Protein AF-A0A6N2TP86-F1 (afdb_monomer_lite)

Structure (mmCIF, N/CA/C/O backbone):
data_AF-A0A6N2TP86-F1
#
_entry.id   AF-A0A6N2TP86-F1
#
loop_
_atom_site.group_PDB
_atom_site.id
_atom_site.type_symbol
_atom_site.label_atom_id
_atom_site.label_alt_id
_atom_site.label_comp_id
_atom_site.label_asym_id
_atom_site.label_entity_id
_atom_site.label_seq_id
_atom_site.pdbx_PDB_ins_code
_atom_site.Cartn_x
_atom_site.Cartn_y
_atom_site.Cartn_z
_atom_site.occupancy
_atom_site.B_iso_or_equiv
_atom_site.auth_seq_id
_atom_site.auth_comp_id
_atom_site.auth_asym_id
_atom_site.auth_atom_id
_atom_site.pdbx_PDB_model_num
ATOM 1 N N . MET A 1 1 ? 1.245 15.004 6.859 1.00 58.22 1 MET A N 1
ATOM 2 C CA . MET A 1 1 ? 0.173 14.129 7.378 1.00 58.22 1 MET A CA 1
ATOM 3 C C . MET A 1 1 ? -1.109 14.522 6.663 1.00 58.22 1 MET A C 1
ATOM 5 O O . MET A 1 1 ? -1.374 15.717 6.580 1.00 58.22 1 MET A O 1
ATOM 9 N N . TYR A 1 2 ? -1.821 13.572 6.063 1.00 69.94 2 TYR A N 1
ATOM 10 C CA . TYR A 1 2 ? -3.042 13.867 5.310 1.00 69.94 2 TYR A CA 1
ATOM 11 C C . TYR A 1 2 ? -4.209 14.158 6.265 1.00 69.94 2 TYR A C 1
ATOM 13 O O . TYR A 1 2 ? -4.279 13.524 7.320 1.00 69.94 2 TYR A O 1
ATOM 21 N N . PRO A 1 3 ? -5.094 15.120 5.946 1.00 79.62 3 PRO A N 1
ATOM 22 C CA . PRO A 1 3 ? -6.282 15.367 6.752 1.00 79.62 3 PRO A CA 1
ATOM 23 C C . PRO A 1 3 ? -7.211 14.147 6.688 1.00 79.62 3 PRO A C 1
ATOM 25 O O . PRO A 1 3 ? -7.471 13.629 5.605 1.00 79.62 3 PRO A O 1
ATOM 28 N N . VAL A 1 4 ? -7.698 13.707 7.848 1.00 85.94 4 VAL A N 1
ATOM 29 C CA . VAL A 1 4 ? -8.646 12.590 7.998 1.00 85.94 4 VAL A CA 1
ATOM 30 C C . VAL A 1 4 ? -9.929 13.085 8.655 1.00 85.94 4 VAL A C 1
ATOM 32 O O . VAL A 1 4 ? -9.917 14.103 9.354 1.00 85.94 4 VAL A O 1
ATOM 35 N N . SER A 1 5 ? -11.040 12.386 8.443 1.00 87.31 5 SER A N 1
ATOM 36 C CA . SER A 1 5 ? -12.311 12.766 9.053 1.00 87.31 5 SER A CA 1
ATOM 37 C C . SER A 1 5 ? -12.353 12.476 10.561 1.00 87.31 5 SER A C 1
ATOM 39 O O . SER A 1 5 ? -11.643 11.619 11.092 1.00 87.31 5 SER A O 1
ATOM 41 N N . ASN A 1 6 ? -13.256 13.153 11.276 1.00 87.50 6 ASN A N 1
ATOM 42 C CA . ASN A 1 6 ? -13.534 12.822 12.678 1.00 87.50 6 ASN A CA 1
ATOM 43 C C . ASN A 1 6 ? -14.088 11.394 12.836 1.00 87.50 6 ASN A C 1
ATOM 45 O O . ASN A 1 6 ? -13.830 10.753 13.852 1.00 87.50 6 ASN A O 1
ATOM 49 N N . ALA A 1 7 ? -14.820 10.891 11.834 1.00 87.31 7 ALA A N 1
ATOM 50 C CA . ALA A 1 7 ? -15.336 9.525 11.833 1.00 87.31 7 ALA A CA 1
ATOM 51 C C . ALA A 1 7 ? -14.193 8.502 11.742 1.00 87.31 7 ALA A C 1
ATOM 53 O O . ALA A 1 7 ? -14.211 7.500 12.451 1.00 87.31 7 ALA A O 1
ATOM 54 N N . PHE A 1 8 ? -13.156 8.789 10.951 1.00 85.94 8 PHE A N 1
ATOM 55 C CA . PHE A 1 8 ? -11.943 7.976 10.893 1.00 85.94 8 PHE A CA 1
ATOM 56 C C . PHE A 1 8 ? -11.213 7.940 12.239 1.00 85.94 8 PHE A C 1
ATOM 58 O O . PHE A 1 8 ? -10.830 6.869 12.708 1.00 85.94 8 PHE A O 1
ATOM 65 N N . LEU A 1 9 ? -11.048 9.098 12.890 1.00 85.94 9 LEU A N 1
ATOM 66 C CA . LEU A 1 9 ? -10.399 9.183 14.204 1.00 85.94 9 LEU A CA 1
ATOM 67 C C . LEU A 1 9 ? -11.137 8.366 15.271 1.00 85.94 9 LEU A C 1
ATOM 69 O O . LEU A 1 9 ? -10.488 7.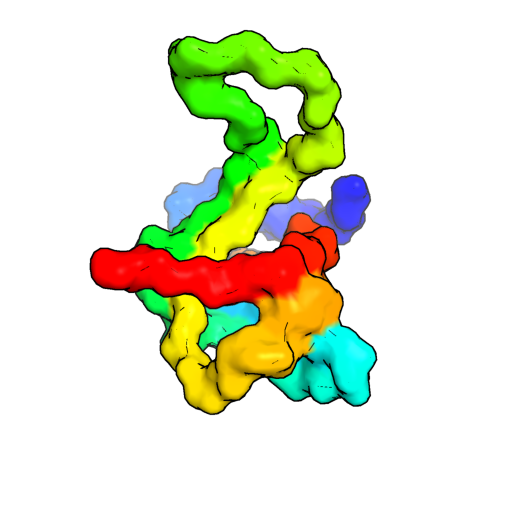783 16.138 1.00 85.94 9 LEU A O 1
ATOM 73 N N . GLN A 1 10 ? -12.469 8.309 15.197 1.00 85.38 10 GLN A N 1
ATOM 74 C CA . GLN A 1 10 ? -13.283 7.449 16.056 1.00 85.38 10 GLN A CA 1
ATOM 75 C C . GLN A 1 10 ? -13.104 5.970 15.697 1.00 85.38 10 GLN A C 1
ATOM 77 O O . GLN A 1 10 ? -12.771 5.174 16.572 1.00 85.38 10 GLN A O 1
ATOM 82 N N . ALA A 1 11 ? -13.222 5.611 14.416 1.00 85.31 11 ALA A N 1
ATOM 83 C CA . ALA A 1 11 ? -13.104 4.231 13.945 1.00 85.31 11 ALA A CA 1
ATOM 84 C C . ALA A 1 11 ? -11.720 3.611 14.234 1.00 85.31 11 ALA A C 1
ATOM 86 O O . ALA A 1 11 ? -11.610 2.426 14.544 1.00 85.31 11 ALA A O 1
ATOM 87 N N . VAL A 1 12 ? -10.642 4.404 14.203 1.00 83.50 12 VAL A N 1
ATOM 88 C CA . VAL A 1 12 ? -9.286 3.955 14.578 1.00 83.50 12 VAL A CA 1
ATOM 89 C C . VAL A 1 12 ? -9.184 3.540 16.049 1.00 83.50 12 VAL A C 1
ATOM 91 O O . VAL A 1 12 ? -8.357 2.688 16.380 1.00 83.50 12 VAL A O 1
ATOM 94 N N . GLN A 1 13 ? -10.000 4.117 16.930 1.00 82.25 13 GLN A N 1
ATOM 95 C CA . GLN A 1 13 ? -9.990 3.815 18.364 1.00 82.25 13 GLN A CA 1
ATOM 96 C C . GLN A 1 13 ? -10.818 2.568 18.711 1.00 82.25 13 GLN A C 1
ATOM 98 O O . GLN A 1 13 ? -10.730 2.072 19.833 1.00 82.25 13 GLN A O 1
ATOM 103 N N . GLU A 1 14 ? -11.593 2.029 17.767 1.00 80.88 14 GLU A N 1
ATOM 104 C CA . GLU A 1 14 ? -12.418 0.845 17.993 1.00 80.88 14 GLU A CA 1
ATOM 105 C C . GLU A 1 14 ? -11.577 -0.438 18.135 1.00 80.88 14 GLU A C 1
ATOM 107 O O . GLU A 1 14 ? -10.521 -0.617 17.511 1.00 80.88 14 GLU A O 1
ATOM 112 N N . ASN A 1 15 ? -12.074 -1.368 18.960 1.00 74.62 15 ASN A N 1
ATOM 113 C CA . ASN A 1 15 ? -11.424 -2.658 19.222 1.00 74.62 15 ASN A CA 1
ATOM 114 C C . ASN A 1 15 ? -11.433 -3.582 17.997 1.00 74.62 15 ASN A C 1
ATOM 116 O O . ASN A 1 15 ? -10.498 -4.350 17.787 1.00 74.62 15 ASN A O 1
ATOM 120 N N . THR A 1 16 ? -12.484 -3.513 17.185 1.00 75.69 16 THR A N 1
ATOM 121 C CA . THR A 1 16 ? -12.648 -4.320 15.975 1.00 75.69 16 THR A CA 1
ATOM 122 C C . THR A 1 16 ? -12.716 -3.398 14.774 1.00 75.69 16 THR A C 1
ATOM 124 O O . THR A 1 16 ? -13.667 -2.639 14.641 1.00 75.69 16 THR A O 1
ATOM 127 N N . ARG A 1 17 ? -11.722 -3.483 13.888 1.00 81.06 17 ARG A N 1
ATOM 128 C CA . ARG A 1 17 ? -11.630 -2.655 12.680 1.00 81.06 17 ARG A CA 1
ATOM 129 C C . ARG A 1 17 ? -11.709 -3.530 11.442 1.00 81.06 17 ARG A C 1
ATOM 131 O O . ARG A 1 17 ? -11.027 -4.549 11.360 1.00 81.06 17 ARG A O 1
ATOM 138 N N . SER A 1 18 ? -12.514 -3.111 10.472 1.00 84.19 18 SER A N 1
ATOM 139 C CA . SER A 1 18 ? -12.498 -3.682 9.126 1.00 84.19 18 SER A CA 1
ATOM 140 C C . SER A 1 18 ? -11.745 -2.726 8.216 1.00 84.19 18 SER A C 1
ATOM 142 O O . SER A 1 18 ? -12.116 -1.561 8.090 1.00 84.19 18 SER A O 1
ATOM 144 N N . TYR A 1 19 ? -10.667 -3.209 7.615 1.00 86.88 19 TYR A N 1
ATOM 145 C CA . TYR A 1 19 ? -9.837 -2.420 6.722 1.00 86.88 19 TYR A CA 1
ATOM 146 C C . TYR A 1 19 ? -9.245 -3.296 5.627 1.00 86.88 19 TYR A C 1
ATOM 148 O O . TYR A 1 19 ? -9.145 -4.514 5.781 1.00 86.88 19 TYR A O 1
ATOM 156 N N . TYR A 1 20 ? -8.833 -2.664 4.537 1.00 84.19 20 TYR A N 1
ATOM 157 C CA . TYR A 1 20 ? -8.083 -3.308 3.468 1.00 84.19 20 TYR A CA 1
ATOM 158 C C . TYR A 1 20 ? -7.087 -2.329 2.848 1.00 84.19 20 TYR A C 1
ATOM 160 O O . TYR A 1 20 ? -7.121 -1.123 3.106 1.00 84.19 20 TYR A O 1
ATOM 168 N N . TRP A 1 21 ? -6.171 -2.873 2.056 1.00 84.19 21 TRP A N 1
ATOM 169 C CA . TRP A 1 21 ? -5.099 -2.124 1.418 1.00 84.19 21 TRP A CA 1
ATOM 170 C C . TRP A 1 21 ? -5.233 -2.227 -0.089 1.00 84.19 21 TRP A C 1
ATOM 172 O O . TRP A 1 21 ? -5.620 -3.267 -0.615 1.00 84.19 21 TRP A O 1
ATOM 182 N N . THR A 1 22 ? -4.897 -1.142 -0.767 1.00 87.75 22 THR A N 1
ATOM 183 C CA . THR A 1 22 ? -4.747 -1.112 -2.222 1.00 87.75 22 THR A CA 1
ATOM 184 C C . THR A 1 22 ? -3.518 -0.297 -2.548 1.00 87.75 22 THR A C 1
ATOM 186 O O . THR A 1 22 ? -3.172 0.616 -1.791 1.00 87.75 22 THR A O 1
ATOM 189 N N . GLY A 1 23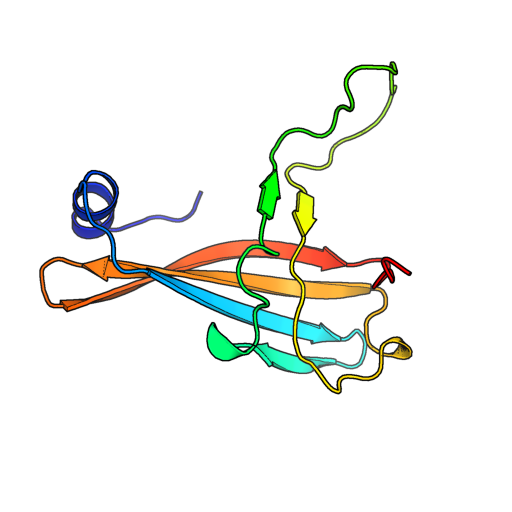 ? -2.928 -0.515 -3.706 1.00 87.75 23 GLY A N 1
ATOM 190 C CA . GLY A 1 23 ? -1.887 0.374 -4.174 1.00 87.75 23 GLY A CA 1
ATOM 191 C C . GLY A 1 23 ? -1.758 0.395 -5.676 1.00 87.75 23 GLY A C 1
ATOM 192 O O . GLY A 1 23 ? -2.490 -0.266 -6.413 1.00 87.75 23 GLY A O 1
ATOM 193 N N . LYS A 1 24 ? -0.831 1.232 -6.111 1.00 88.38 24 LYS A N 1
ATOM 194 C CA . LYS A 1 24 ? -0.548 1.480 -7.509 1.00 88.38 24 LYS A CA 1
ATOM 195 C C . LYS A 1 24 ? 0.953 1.545 -7.704 1.00 88.38 24 LYS A C 1
ATOM 197 O O . LYS A 1 24 ? 1.624 2.342 -7.060 1.00 88.38 24 LYS A O 1
ATOM 202 N N . ILE A 1 25 ? 1.458 0.727 -8.612 1.00 86.38 25 ILE A N 1
ATOM 203 C CA . ILE A 1 25 ? 2.847 0.716 -9.051 1.00 86.38 25 ILE A CA 1
ATOM 204 C C . ILE A 1 25 ? 2.896 1.416 -10.403 1.00 86.38 25 ILE A C 1
ATOM 206 O O . ILE A 1 25 ? 2.228 1.003 -11.349 1.00 86.38 25 ILE A O 1
ATOM 210 N N . THR A 1 26 ? 3.672 2.487 -10.493 1.00 86.12 26 THR A N 1
ATOM 211 C CA . THR A 1 26 ? 3.940 3.193 -11.746 1.00 86.12 26 THR A CA 1
ATOM 212 C C . THR A 1 26 ? 5.376 2.914 -12.155 1.00 86.12 26 THR A C 1
ATOM 214 O O . THR A 1 26 ? 6.304 3.277 -11.430 1.00 86.12 26 THR A O 1
ATOM 217 N N . THR A 1 27 ? 5.553 2.262 -13.302 1.00 83.44 27 THR A N 1
ATOM 218 C CA . THR A 1 27 ? 6.879 1.962 -13.848 1.00 83.44 27 THR A CA 1
ATOM 219 C C . THR A 1 27 ? 7.512 3.200 -14.474 1.00 83.44 27 THR A C 1
ATOM 221 O O . THR A 1 27 ? 6.817 4.146 -14.854 1.00 83.44 27 THR A O 1
ATOM 224 N N . THR A 1 28 ? 8.832 3.182 -14.657 1.00 81.06 28 THR A N 1
ATOM 225 C CA . THR A 1 28 ? 9.586 4.257 -15.328 1.00 81.06 28 THR A CA 1
ATOM 226 C C . THR A 1 28 ? 9.091 4.517 -16.756 1.00 81.06 28 THR A C 1
ATOM 228 O O . THR A 1 28 ? 9.103 5.651 -17.228 1.00 81.06 28 THR A O 1
ATOM 231 N N . GLY A 1 29 ? 8.566 3.486 -17.430 1.00 80.00 29 GLY A N 1
ATOM 232 C CA . GLY A 1 29 ? 7.924 3.597 -18.746 1.00 80.00 29 GLY A CA 1
ATOM 233 C C . GLY A 1 29 ? 6.500 4.173 -18.724 1.00 80.00 29 GLY A C 1
ATOM 234 O O . GLY A 1 29 ? 5.867 4.262 -19.773 1.00 80.00 29 GLY A O 1
ATOM 235 N N . GLY A 1 30 ? 5.976 4.540 -17.550 1.00 81.25 30 GLY A N 1
ATOM 236 C CA . GLY A 1 30 ? 4.629 5.083 -17.362 1.00 81.25 30 GLY A CA 1
ATOM 237 C C . GLY A 1 30 ? 3.518 4.032 -17.310 1.00 81.25 30 GLY A C 1
ATOM 238 O O . GLY A 1 30 ? 2.344 4.402 -17.267 1.00 81.25 30 GLY A O 1
ATOM 239 N N . ALA A 1 31 ? 3.853 2.736 -17.305 1.00 84.88 31 ALA A N 1
ATOM 240 C CA . ALA A 1 31 ? 2.855 1.686 -17.137 1.00 84.88 31 ALA A CA 1
ATOM 241 C C . ALA A 1 31 ? 2.344 1.685 -15.693 1.00 84.88 31 ALA A C 1
ATOM 243 O O . ALA A 1 31 ? 3.117 1.826 -14.746 1.00 84.88 31 ALA A O 1
ATOM 244 N N . VAL A 1 32 ? 1.032 1.535 -15.534 1.00 87.50 32 VAL A N 1
ATOM 245 C CA . VAL A 1 32 ? 0.363 1.561 -14.235 1.00 87.50 32 VAL A CA 1
ATOM 246 C C . VAL A 1 32 ? -0.181 0.174 -13.927 1.00 87.50 32 VAL A C 1
ATOM 248 O O . VAL A 1 32 ? -0.984 -0.361 -14.689 1.00 87.50 32 VAL A O 1
ATOM 251 N N . HIS A 1 33 ? 0.228 -0.375 -12.788 1.00 85.00 33 HIS A N 1
ATOM 252 C CA . HIS A 1 33 ? -0.265 -1.633 -12.248 1.00 85.00 33 HIS A CA 1
ATOM 253 C C . HIS A 1 33 ? -0.939 -1.380 -10.903 1.00 85.00 33 HIS A C 1
ATOM 255 O O . HIS A 1 33 ? -0.293 -0.965 -9.943 1.00 85.00 33 HIS A O 1
ATOM 261 N N . GLU A 1 34 ? -2.241 -1.612 -10.831 1.00 87.81 34 GLU A N 1
ATOM 262 C CA . GLU A 1 34 ? -2.997 -1.522 -9.583 1.00 87.81 34 GLU A CA 1
ATOM 263 C C . GLU A 1 34 ? -3.008 -2.887 -8.892 1.00 87.81 34 GLU A C 1
ATOM 265 O O . GLU A 1 34 ? -3.030 -3.918 -9.564 1.00 87.81 34 GLU A O 1
ATOM 270 N N . PHE A 1 35 ? -2.969 -2.891 -7.560 1.00 84.50 35 PHE A N 1
ATOM 271 C CA . PHE A 1 35 ? -3.090 -4.104 -6.756 1.00 84.50 35 PHE A CA 1
ATOM 272 C C . PHE A 1 35 ? -4.111 -3.918 -5.634 1.00 84.50 35 PHE A C 1
ATOM 274 O O . PHE A 1 35 ? -4.183 -2.861 -4.987 1.00 84.50 35 PHE A O 1
ATOM 281 N N . GLY A 1 36 ? -4.911 -4.958 -5.425 1.00 84.50 36 GLY A N 1
ATOM 282 C CA . GLY A 1 36 ? -5.916 -5.062 -4.378 1.00 84.50 36 GLY A CA 1
ATOM 283 C C . GLY A 1 36 ? -5.396 -5.778 -3.137 1.00 84.50 36 GLY A C 1
ATOM 284 O O . GLY A 1 36 ? -4.220 -6.118 -3.021 1.00 84.50 36 GLY A O 1
ATOM 285 N N . TYR A 1 37 ? -6.298 -6.028 -2.192 1.00 80.81 37 TYR A N 1
ATOM 286 C CA . TYR A 1 37 ? -5.972 -6.766 -0.972 1.00 80.81 37 TYR A CA 1
ATOM 287 C C . TYR A 1 37 ? -5.726 -8.253 -1.256 1.00 80.81 37 TYR A C 1
ATOM 289 O O . TYR A 1 37 ? -4.889 -8.882 -0.616 1.00 80.81 37 TYR A O 1
ATOM 297 N N . GLU A 1 38 ? -6.441 -8.797 -2.235 1.00 82.31 38 GLU A N 1
ATOM 298 C CA . GLU A 1 38 ? -6.330 -10.162 -2.742 1.00 82.31 38 GLU A CA 1
ATOM 299 C C . GLU A 1 38 ? -4.955 -10.483 -3.338 1.00 82.31 38 GLU A C 1
ATOM 301 O O . GLU A 1 38 ? -4.514 -11.630 -3.273 1.00 82.31 38 GLU A O 1
ATOM 306 N N . ASP A 1 39 ? -4.259 -9.470 -3.855 1.00 78.56 39 ASP A N 1
ATOM 307 C CA . ASP A 1 39 ? -2.935 -9.621 -4.454 1.00 78.56 39 ASP A CA 1
ATOM 308 C C . ASP A 1 39 ? -1.826 -9.632 -3.395 1.00 78.56 39 ASP A C 1
ATOM 310 O O . ASP A 1 39 ? -0.700 -10.033 -3.686 1.00 78.56 39 ASP A O 1
ATOM 314 N N . ILE A 1 40 ? -2.121 -9.210 -2.160 1.00 78.06 40 ILE A N 1
ATOM 315 C CA . ILE A 1 40 ? -1.145 -9.091 -1.073 1.00 78.06 40 ILE A CA 1
ATOM 316 C C . ILE A 1 40 ? -1.030 -10.423 -0.336 1.00 78.06 40 ILE A C 1
ATOM 318 O O . ILE A 1 40 ? -1.989 -10.921 0.261 1.00 78.06 40 ILE A O 1
ATOM 322 N N . VAL A 1 41 ? 0.182 -10.982 -0.284 1.00 75.56 41 VAL A N 1
ATOM 323 C CA . VAL A 1 41 ? 0.447 -12.191 0.504 1.00 75.56 41 VAL A CA 1
ATOM 324 C C . VAL A 1 41 ? 0.169 -11.895 1.976 1.00 75.56 41 VAL A C 1
ATOM 326 O O . VAL A 1 41 ? 0.758 -10.988 2.575 1.00 75.56 41 VAL A O 1
ATOM 329 N N . LYS A 1 42 ? -0.728 -12.675 2.583 1.00 72.75 42 LYS A N 1
ATOM 330 C CA . LYS A 1 42 ? -1.149 -12.488 3.975 1.00 72.75 42 LYS A CA 1
ATOM 331 C C . LYS A 1 42 ? 0.058 -12.489 4.921 1.00 72.75 42 LYS A C 1
ATOM 333 O O . LYS A 1 42 ? 0.787 -13.470 4.997 1.00 72.75 42 LYS A O 1
ATOM 338 N N . GLY A 1 43 ? 0.225 -11.401 5.675 1.00 67.62 43 GLY A N 1
ATOM 339 C CA . GLY A 1 43 ? 1.312 -11.244 6.650 1.00 67.62 43 GLY A CA 1
ATOM 340 C C . GLY A 1 43 ? 2.646 -10.754 6.075 1.00 67.62 43 GLY A C 1
ATOM 341 O O . GLY A 1 43 ? 3.601 -10.646 6.833 1.00 67.62 43 GLY A O 1
ATOM 342 N N . SER A 1 44 ? 2.719 -10.440 4.777 1.00 68.44 44 SER A N 1
ATOM 343 C CA . SER A 1 44 ? 3.948 -9.935 4.139 1.00 68.44 44 SER A CA 1
ATOM 344 C C . SER A 1 44 ? 4.139 -8.417 4.228 1.00 68.44 44 SER A C 1
ATOM 346 O O . SER A 1 44 ? 5.244 -7.930 4.017 1.00 68.44 44 SER A O 1
ATOM 348 N N . GLY A 1 45 ? 3.064 -7.672 4.502 1.00 69.00 45 GLY A N 1
ATOM 349 C CA . GLY A 1 45 ? 3.072 -6.213 4.499 1.00 69.00 45 GLY A CA 1
ATOM 350 C C . GLY A 1 45 ? 3.576 -5.621 5.814 1.00 69.00 45 GLY A C 1
ATOM 351 O O . GLY A 1 45 ? 2.983 -5.889 6.861 1.00 69.00 45 GLY A O 1
ATOM 352 N N . TYR A 1 46 ? 4.595 -4.764 5.763 1.00 71.69 46 TYR A N 1
ATOM 353 C CA . TYR A 1 46 ? 5.003 -3.922 6.891 1.00 71.69 46 TYR A CA 1
ATOM 354 C C . TYR A 1 46 ? 5.358 -2.506 6.436 1.00 71.69 46 TYR A C 1
ATOM 356 O O . TYR A 1 46 ? 5.825 -2.290 5.320 1.00 71.69 46 TYR A O 1
ATOM 364 N N . ILE A 1 47 ? 5.141 -1.540 7.330 1.00 65.81 47 ILE A N 1
ATOM 365 C CA . ILE A 1 47 ? 5.669 -0.179 7.219 1.00 65.81 47 ILE A CA 1
ATOM 366 C C . ILE A 1 47 ? 6.414 0.089 8.523 1.00 65.81 47 ILE A C 1
ATOM 368 O O . ILE A 1 47 ? 5.808 0.034 9.595 1.00 65.81 47 ILE A O 1
ATOM 372 N N . SER A 1 48 ? 7.718 0.337 8.443 1.00 62.66 48 SER A N 1
ATOM 373 C CA . SER A 1 48 ? 8.567 0.621 9.601 1.00 62.66 48 SER A CA 1
ATOM 374 C C . SER A 1 48 ? 9.122 2.035 9.514 1.00 62.66 48 SER A C 1
ATOM 376 O O . SER A 1 48 ? 9.664 2.432 8.487 1.00 62.66 48 SER A O 1
ATOM 378 N N . CYS A 1 49 ? 9.031 2.783 10.614 1.00 59.41 49 CYS A N 1
ATOM 379 C CA . CYS A 1 49 ? 9.715 4.071 10.775 1.00 59.41 49 CYS A CA 1
ATOM 380 C C . CYS A 1 49 ? 11.054 3.927 11.527 1.00 59.41 49 CYS A C 1
ATOM 382 O O . CYS A 1 49 ? 11.597 4.916 12.016 1.00 59.41 49 CYS A O 1
ATOM 384 N N . GLN A 1 50 ? 11.551 2.697 11.698 1.00 54.19 50 GLN A N 1
ATOM 385 C CA . GLN A 1 50 ? 12.838 2.401 12.327 1.00 54.19 50 GLN A CA 1
ATOM 386 C C . GLN A 1 50 ? 13.828 1.961 11.252 1.00 54.19 50 GLN A C 1
ATOM 388 O O . GLN A 1 50 ? 13.651 0.907 10.651 1.00 54.19 50 GLN A O 1
ATOM 393 N N . CYS A 1 51 ? 14.867 2.767 11.036 1.00 49.25 51 CYS A N 1
ATOM 394 C CA . CYS A 1 51 ? 15.912 2.516 10.038 1.00 49.25 51 CYS A CA 1
ATOM 395 C C . CYS A 1 51 ? 17.251 2.110 10.676 1.00 49.25 51 CYS A C 1
ATOM 397 O O . CYS A 1 51 ? 18.298 2.328 10.084 1.00 49.25 51 CYS A O 1
ATOM 399 N N . CYS A 1 52 ? 17.240 1.563 11.896 1.00 47.88 52 CYS A N 1
ATOM 400 C CA . CYS A 1 52 ? 18.456 1.130 12.584 1.00 47.88 52 CYS A CA 1
ATOM 401 C C . CYS A 1 52 ? 18.310 -0.328 13.028 1.00 47.88 52 CYS A C 1
ATOM 403 O O . CYS A 1 52 ? 17.495 -0.636 13.899 1.00 47.88 52 CYS A O 1
ATOM 405 N N . GLY A 1 53 ? 19.116 -1.222 12.452 1.00 51.91 53 GLY A N 1
ATOM 406 C CA . GLY A 1 53 ? 19.377 -2.528 13.051 1.00 51.91 53 GLY A 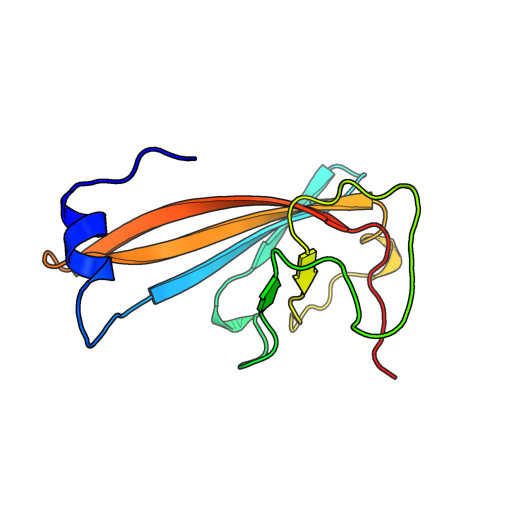CA 1
ATOM 407 C C . GLY A 1 53 ? 20.143 -2.357 14.367 1.00 51.91 53 GLY A C 1
ATOM 408 O O . GLY A 1 53 ? 20.934 -1.431 14.520 1.00 51.91 53 GLY A O 1
ATOM 409 N N . ASN A 1 54 ? 19.921 -3.246 15.336 1.00 50.25 54 ASN A N 1
ATOM 410 C CA . ASN A 1 54 ? 20.437 -3.104 16.706 1.00 50.25 54 ASN A CA 1
ATOM 411 C C . ASN A 1 54 ? 21.978 -3.167 16.862 1.00 50.25 54 ASN A C 1
ATOM 413 O O . ASN A 1 54 ? 22.453 -3.142 17.997 1.00 50.25 54 ASN A O 1
ATOM 417 N N . THR A 1 55 ? 22.769 -3.285 15.789 1.00 41.78 55 THR A N 1
ATOM 418 C CA . THR A 1 55 ? 24.198 -3.645 15.885 1.00 41.78 55 THR A CA 1
ATOM 419 C C . THR A 1 55 ? 25.209 -2.746 15.168 1.00 41.78 55 THR A C 1
ATOM 421 O O . THR A 1 55 ? 26.395 -3.034 15.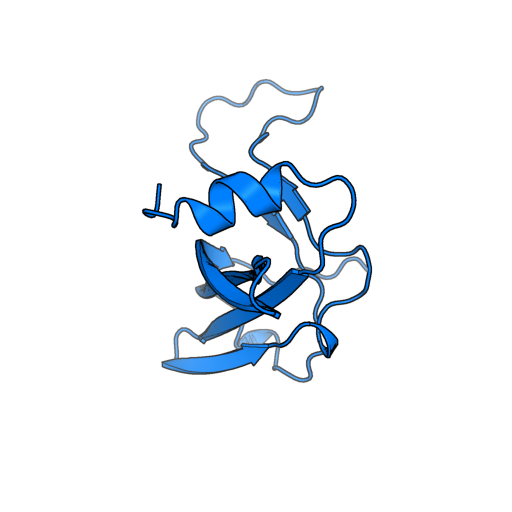298 1.00 41.78 55 THR A O 1
ATOM 424 N N . GLU A 1 56 ? 24.836 -1.654 14.489 1.00 40.72 56 GLU A N 1
ATOM 425 C CA . GLU A 1 56 ? 25.821 -0.793 13.797 1.00 40.72 56 GLU A CA 1
ATOM 426 C C . GLU A 1 56 ? 25.523 0.715 13.911 1.00 40.72 56 GLU A C 1
ATOM 428 O O . GLU A 1 56 ? 24.378 1.134 14.072 1.00 40.72 56 GLU A O 1
ATOM 433 N N . ILE A 1 57 ? 26.586 1.535 13.858 1.00 39.84 57 ILE A N 1
ATOM 434 C CA . ILE A 1 57 ? 26.522 3.005 13.798 1.00 39.84 57 ILE A CA 1
ATOM 435 C C . ILE A 1 57 ? 26.641 3.417 12.328 1.00 39.84 57 ILE A C 1
ATOM 437 O O . ILE A 1 57 ? 27.738 3.408 11.771 1.00 39.84 57 ILE A O 1
ATOM 441 N N . GLU A 1 58 ? 25.528 3.816 11.717 1.00 42.53 58 GLU A N 1
ATOM 442 C CA . GLU A 1 58 ? 25.506 4.419 10.382 1.00 42.53 58 GLU A CA 1
ATOM 443 C C . GLU A 1 58 ? 25.525 5.949 10.479 1.00 42.53 58 GLU A C 1
ATOM 445 O O . GLU A 1 58 ? 24.674 6.571 11.118 1.00 42.53 58 GLU A O 1
ATOM 450 N N . LEU A 1 59 ? 26.506 6.579 9.830 1.00 35.19 59 LEU A N 1
ATOM 451 C CA . LEU A 1 59 ? 26.577 8.029 9.669 1.00 35.19 59 LEU A CA 1
ATOM 452 C C . LEU A 1 59 ? 26.129 8.393 8.253 1.00 35.19 59 LEU A C 1
ATOM 454 O O . LEU A 1 59 ? 26.932 8.393 7.322 1.00 35.19 59 LEU A O 1
ATOM 458 N N . GLY A 1 60 ? 24.842 8.725 8.126 1.00 44.84 60 GLY A N 1
ATOM 459 C CA . GLY A 1 60 ? 24.241 9.300 6.922 1.00 44.84 60 GLY A CA 1
ATOM 460 C C . GLY A 1 60 ? 23.055 8.508 6.380 1.00 44.84 60 GLY A C 1
ATOM 461 O O . GLY A 1 60 ? 23.169 7.899 5.325 1.00 44.84 60 GLY A O 1
ATOM 462 N N . THR A 1 61 ? 21.899 8.565 7.042 1.00 37.59 61 THR A N 1
ATOM 463 C CA . THR A 1 61 ? 20.644 8.036 6.488 1.00 37.59 61 THR A CA 1
ATOM 464 C C . THR A 1 61 ? 19.476 8.961 6.824 1.00 37.59 61 THR A C 1
ATOM 466 O O . THR A 1 61 ? 19.265 9.342 7.973 1.00 37.59 61 THR A O 1
ATOM 469 N N . VAL A 1 62 ? 18.703 9.347 5.805 1.00 40.59 62 VAL A N 1
ATOM 470 C CA . VAL A 1 62 ? 17.367 9.930 5.990 1.00 40.59 62 VAL A CA 1
ATOM 471 C C . VAL A 1 62 ? 16.409 9.166 5.085 1.00 40.59 62 VAL A C 1
ATOM 473 O O . VAL A 1 62 ? 16.073 9.612 3.994 1.00 40.59 62 VAL A O 1
ATOM 476 N N . TYR A 1 63 ? 15.981 7.998 5.553 1.00 50.53 63 TYR A N 1
ATOM 477 C CA . TYR A 1 63 ? 14.801 7.315 5.035 1.00 50.53 63 TYR A CA 1
ATOM 478 C C . TYR A 1 63 ? 13.697 7.495 6.077 1.00 50.53 63 TYR A C 1
ATOM 480 O O . TYR A 1 63 ? 13.873 7.147 7.239 1.00 50.53 63 TYR A O 1
ATOM 488 N N . ALA A 1 64 ? 12.591 8.139 5.701 1.00 54.97 64 ALA A N 1
ATOM 489 C CA . ALA A 1 64 ? 11.534 8.477 6.659 1.00 54.97 64 ALA A CA 1
ATOM 490 C C . ALA A 1 64 ? 10.680 7.257 7.064 1.00 54.97 64 ALA A C 1
ATOM 492 O O . ALA A 1 64 ? 10.081 7.268 8.139 1.00 54.97 64 ALA A O 1
ATOM 493 N N . ALA A 1 65 ? 10.615 6.230 6.210 1.00 60.03 65 ALA A N 1
ATOM 494 C CA . ALA A 1 65 ? 9.972 4.943 6.459 1.00 60.03 65 ALA A CA 1
ATOM 495 C C . ALA A 1 65 ? 10.400 3.916 5.392 1.00 60.03 65 ALA A C 1
ATOM 497 O O . ALA A 1 65 ? 10.646 4.289 4.245 1.00 60.03 65 ALA A O 1
ATOM 498 N N . GLU A 1 66 ? 10.430 2.636 5.755 1.00 70.88 66 GLU A N 1
ATOM 499 C CA . GLU A 1 66 ? 10.593 1.493 4.849 1.00 70.88 66 GLU A CA 1
ATOM 500 C C . GLU A 1 66 ? 9.247 0.767 4.696 1.00 70.88 66 GLU A C 1
ATOM 502 O O . GLU A 1 66 ? 8.530 0.582 5.684 1.00 70.88 66 GLU A O 1
ATOM 507 N N . MET A 1 67 ? 8.902 0.348 3.473 1.00 71.44 67 MET A N 1
ATOM 508 C CA . MET A 1 67 ? 7.715 -0.464 3.191 1.00 71.44 67 MET A CA 1
ATOM 509 C C . MET A 1 67 ? 8.106 -1.743 2.453 1.00 71.44 67 MET A C 1
ATOM 511 O O . MET A 1 67 ? 8.706 -1.684 1.382 1.00 71.44 67 MET A O 1
ATOM 515 N N . GLY A 1 68 ? 7.723 -2.887 3.018 1.00 72.12 68 GLY A N 1
ATOM 516 C CA . GLY A 1 68 ? 7.832 -4.194 2.378 1.00 72.12 68 GLY A CA 1
ATOM 517 C C . GLY A 1 68 ? 6.445 -4.760 2.098 1.00 72.12 68 GLY A C 1
ATOM 518 O O . GLY A 1 68 ? 5.582 -4.746 2.976 1.00 72.12 68 GLY A O 1
ATOM 519 N N . ILE A 1 69 ? 6.216 -5.251 0.879 1.00 72.75 69 ILE A N 1
ATOM 520 C CA . ILE A 1 69 ? 4.976 -5.924 0.482 1.00 72.75 69 ILE A CA 1
ATOM 521 C C . ILE A 1 69 ? 5.294 -7.035 -0.516 1.00 72.75 69 ILE A C 1
ATOM 523 O O . ILE A 1 69 ? 6.075 -6.841 -1.444 1.00 72.75 69 ILE A O 1
ATOM 527 N N . THR A 1 70 ? 4.711 -8.219 -0.334 1.00 76.50 70 THR A N 1
ATOM 528 C CA . THR A 1 70 ? 4.813 -9.301 -1.322 1.00 76.50 70 THR A CA 1
ATOM 529 C C . THR A 1 70 ? 3.500 -9.403 -2.080 1.00 76.50 70 THR A C 1
ATOM 531 O O . THR A 1 70 ? 2.442 -9.557 -1.466 1.00 76.50 70 THR A O 1
ATOM 534 N N . LEU A 1 71 ? 3.575 -9.326 -3.409 1.00 73.25 71 LEU A N 1
ATOM 535 C CA . LEU A 1 71 ? 2.418 -9.388 -4.297 1.00 73.25 71 LEU A CA 1
ATOM 536 C C . LEU A 1 71 ? 2.429 -10.675 -5.129 1.00 73.25 71 LEU A C 1
ATOM 538 O O . LEU A 1 71 ? 3.468 -11.063 -5.667 1.00 73.25 71 LEU A O 1
ATOM 542 N N . PHE A 1 72 ? 1.267 -11.303 -5.297 1.00 69.88 72 PHE A N 1
ATOM 543 C CA . PHE A 1 72 ? 1.054 -12.334 -6.312 1.00 69.88 72 PHE A CA 1
ATOM 544 C C . PHE A 1 72 ? 0.885 -11.670 -7.677 1.00 69.88 72 PHE A C 1
ATOM 546 O O . PHE A 1 72 ? -0.226 -11.442 -8.139 1.00 69.88 72 PHE A O 1
ATOM 553 N N . SER A 1 73 ? 1.997 -11.339 -8.329 1.00 69.50 73 SER A N 1
ATOM 554 C CA . SER A 1 73 ? 1.962 -10.637 -9.608 1.00 69.50 73 SER A CA 1
ATOM 555 C C . SER A 1 73 ? 2.749 -11.354 -10.700 1.00 69.50 73 SER A C 1
ATOM 557 O O . SER A 1 73 ? 3.780 -11.971 -10.445 1.00 69.50 73 SER A O 1
ATOM 559 N N . GLN A 1 74 ? 2.242 -11.255 -11.930 1.00 66.94 74 GLN A N 1
ATOM 560 C CA . GLN A 1 74 ? 2.920 -11.688 -13.158 1.00 66.94 74 GLN A CA 1
ATOM 561 C C . GLN A 1 74 ? 3.702 -10.537 -13.818 1.00 66.94 74 GLN A C 1
ATOM 563 O O . GLN A 1 74 ? 4.147 -10.678 -14.955 1.00 66.94 74 GLN A O 1
ATOM 568 N N . ILE A 1 75 ? 3.830 -9.381 -13.150 1.00 69.88 75 ILE A N 1
ATOM 569 C CA . ILE A 1 75 ? 4.599 -8.246 -13.671 1.00 69.88 75 ILE A CA 1
ATOM 570 C C . ILE A 1 75 ? 6.058 -8.668 -13.838 1.00 69.88 75 ILE A C 1
ATOM 572 O O . ILE A 1 75 ? 6.664 -9.250 -12.936 1.00 69.88 75 ILE A O 1
ATOM 576 N N . ASP A 1 76 ? 6.619 -8.357 -15.004 1.00 67.88 76 ASP A N 1
ATOM 577 C CA . ASP A 1 76 ? 8.026 -8.607 -15.268 1.00 67.88 76 ASP A CA 1
ATOM 578 C C . ASP A 1 76 ? 8.888 -7.758 -14.324 1.00 67.88 76 ASP A C 1
ATOM 580 O O . ASP A 1 76 ? 8.845 -6.529 -14.344 1.00 67.88 76 ASP A O 1
ATOM 584 N N . ARG A 1 77 ? 9.702 -8.424 -13.508 1.00 66.94 77 ARG A N 1
ATOM 585 C CA . ARG A 1 77 ? 10.615 -7.804 -12.541 1.00 66.94 77 ARG A CA 1
ATOM 586 C C . ARG A 1 77 ? 11.563 -6.773 -13.151 1.00 66.94 77 ARG A C 1
ATOM 588 O O . ARG A 1 77 ? 11.930 -5.832 -12.462 1.00 66.94 77 ARG A O 1
ATOM 595 N N . TYR A 1 78 ? 11.939 -6.914 -14.423 1.00 66.19 78 TYR A N 1
ATOM 596 C CA . TYR A 1 78 ? 12.823 -5.950 -15.090 1.00 66.19 78 TYR A CA 1
ATOM 597 C C . TYR A 1 78 ? 12.118 -4.622 -15.394 1.00 66.19 78 TYR A C 1
ATOM 599 O O . TYR A 1 78 ? 12.757 -3.649 -15.772 1.00 66.19 78 TYR A O 1
ATOM 607 N N . THR A 1 79 ? 10.796 -4.570 -15.213 1.00 66.94 79 THR A N 1
ATOM 608 C CA . THR A 1 79 ? 10.000 -3.340 -15.299 1.00 66.94 79 THR A CA 1
ATOM 609 C C . THR A 1 79 ? 9.775 -2.681 -13.935 1.00 66.94 79 THR A C 1
ATOM 611 O O . THR A 1 79 ? 9.154 -1.621 -13.875 1.00 66.94 79 THR A O 1
ATOM 614 N N . LEU A 1 80 ? 10.280 -3.298 -12.854 1.00 70.00 80 LEU A N 1
ATOM 615 C CA . LEU A 1 80 ? 10.115 -2.868 -11.461 1.00 70.00 80 LEU A CA 1
ATOM 616 C C . LEU A 1 80 ? 11.356 -2.168 -10.871 1.00 70.00 80 LEU A C 1
ATOM 618 O O . LEU A 1 80 ? 11.451 -2.020 -9.656 1.00 70.00 80 LEU A O 1
ATOM 622 N N . GLU A 1 81 ? 12.275 -1.715 -11.722 1.00 70.62 81 GLU A N 1
ATOM 623 C CA . GLU A 1 81 ? 13.390 -0.836 -11.351 1.00 70.62 81 GLU A CA 1
ATOM 624 C C . GLU A 1 81 ? 12.930 0.635 -11.350 1.00 70.62 81 GLU A C 1
ATOM 626 O O . GLU A 1 81 ? 12.217 1.065 -12.263 1.00 70.62 81 GLU A O 1
ATOM 631 N N . ASP A 1 82 ? 13.311 1.388 -10.313 1.00 73.94 82 ASP A N 1
ATOM 632 C CA . ASP A 1 82 ? 12.962 2.804 -10.096 1.00 73.94 82 ASP A CA 1
ATOM 633 C C . ASP A 1 82 ? 11.452 3.112 -10.123 1.00 73.94 82 ASP A C 1
ATOM 635 O O . ASP A 1 82 ? 10.996 4.151 -10.617 1.00 73.94 82 ASP A O 1
ATOM 639 N N . VAL A 1 83 ? 10.636 2.204 -9.583 1.00 81.25 83 VAL A N 1
ATOM 640 C CA . VAL A 1 83 ? 9.175 2.341 -9.640 1.00 81.25 83 VAL A CA 1
ATOM 641 C C . VAL A 1 83 ? 8.602 3.107 -8.465 1.00 81.25 83 VAL A C 1
ATOM 643 O O . VAL A 1 83 ? 9.071 3.022 -7.329 1.00 81.25 83 VAL A O 1
ATOM 646 N N . LYS A 1 84 ? 7.513 3.825 -8.741 1.00 85.88 84 LYS A N 1
ATOM 647 C CA . LYS A 1 84 ? 6.756 4.563 -7.730 1.00 85.88 84 LYS A CA 1
ATOM 648 C C . LYS A 1 84 ? 5.577 3.737 -7.263 1.00 85.88 84 LYS A C 1
ATOM 650 O O . LYS A 1 84 ? 4.714 3.383 -8.065 1.00 85.88 84 LYS A O 1
ATOM 655 N N . VAL A 1 85 ? 5.522 3.474 -5.967 1.00 83.12 85 VAL A N 1
ATOM 656 C CA . VAL A 1 85 ? 4.451 2.728 -5.317 1.00 83.12 85 VAL A CA 1
ATOM 657 C C . VAL A 1 85 ? 3.629 3.677 -4.457 1.00 83.12 85 VAL A C 1
ATOM 659 O O . VAL A 1 85 ? 4.090 4.186 -3.438 1.00 83.12 85 VAL A O 1
ATOM 662 N N . GLU A 1 86 ? 2.388 3.912 -4.857 1.00 87.12 86 GLU A N 1
ATOM 663 C CA . GLU A 1 86 ? 1.399 4.637 -4.067 1.00 87.12 86 GLU A CA 1
ATOM 664 C C . GLU A 1 86 ? 0.599 3.627 -3.245 1.00 87.12 86 GLU A C 1
ATOM 666 O O . GLU A 1 86 ? 0.013 2.697 -3.802 1.00 87.12 86 GLU A O 1
ATOM 671 N N . LEU A 1 87 ? 0.556 3.804 -1.925 1.00 83.69 87 LEU A N 1
ATOM 672 C CA . LEU A 1 87 ? -0.170 2.903 -1.032 1.00 83.69 87 LEU A CA 1
ATOM 673 C C . LEU A 1 87 ? -1.362 3.619 -0.398 1.00 83.69 87 LEU A C 1
ATOM 675 O O . LEU A 1 87 ? -1.251 4.757 0.064 1.00 83.69 87 LEU A O 1
ATOM 679 N N . PHE A 1 88 ? -2.500 2.935 -0.343 1.00 86.19 88 PHE A N 1
ATOM 680 C CA . PHE A 1 88 ? -3.736 3.461 0.219 1.00 86.19 88 PHE A CA 1
ATOM 681 C C . PHE A 1 88 ? -4.318 2.501 1.252 1.00 86.19 88 PHE A C 1
ATOM 683 O O . PHE A 1 88 ? -4.486 1.306 1.000 1.00 86.19 88 PHE A O 1
ATOM 690 N N . TYR A 1 89 ? -4.665 3.062 2.403 1.00 85.50 89 TYR A N 1
ATOM 691 C CA . TYR A 1 89 ? -5.359 2.382 3.482 1.00 85.50 89 TYR A CA 1
ATOM 692 C C . TYR A 1 89 ? -6.847 2.710 3.424 1.00 85.50 89 TYR A C 1
ATOM 694 O O . TYR A 1 89 ? -7.212 3.879 3.317 1.00 85.50 89 TYR A O 1
ATOM 702 N N . HIS A 1 90 ? -7.705 1.700 3.514 1.00 89.06 90 HIS A N 1
ATOM 703 C CA . HIS A 1 90 ? -9.154 1.883 3.527 1.00 89.06 90 HIS A CA 1
ATOM 704 C C . HIS A 1 90 ? -9.707 1.406 4.857 1.00 89.06 90 HIS A C 1
ATOM 706 O O . HIS A 1 90 ? -9.655 0.211 5.145 1.00 89.06 90 HIS A O 1
ATOM 712 N N . LEU A 1 91 ? -10.259 2.320 5.653 1.00 89.00 91 LEU A N 1
ATOM 713 C CA . LEU A 1 91 ? -10.905 1.992 6.924 1.00 89.00 91 LEU A CA 1
ATOM 714 C C . LEU A 1 91 ? -12.418 2.067 6.779 1.00 89.00 91 LEU A C 1
ATOM 716 O O . LEU A 1 91 ? -12.942 3.070 6.296 1.00 89.00 91 LEU A O 1
ATOM 720 N N . LYS A 1 92 ? -13.116 1.028 7.239 1.00 90.25 92 LYS A N 1
ATOM 721 C CA . LYS A 1 92 ? -14.572 1.049 7.327 1.00 90.25 92 LYS A CA 1
ATOM 722 C C . LYS A 1 92 ? -15.017 1.983 8.451 1.00 90.25 92 LYS A C 1
ATOM 724 O O . LYS A 1 92 ? -14.593 1.814 9.592 1.00 90.25 92 LYS A O 1
ATOM 729 N N . LEU A 1 93 ? -15.887 2.929 8.125 1.00 89.75 93 LEU A N 1
ATOM 730 C CA . LEU A 1 93 ? -16.520 3.841 9.070 1.00 89.75 93 LEU A CA 1
ATOM 731 C C . LEU A 1 93 ? -17.810 3.235 9.648 1.00 89.75 93 LEU A C 1
ATOM 733 O O . LEU A 1 93 ? -18.340 2.239 9.145 1.00 89.75 93 LEU A O 1
ATOM 737 N N . ALA A 1 94 ? -18.344 3.866 10.696 1.00 87.44 94 ALA A N 1
ATOM 738 C CA . ALA A 1 94 ? -19.563 3.424 11.380 1.00 87.44 94 ALA A CA 1
ATOM 739 C C . ALA A 1 94 ? -20.810 3.401 10.472 1.00 87.44 94 ALA A C 1
ATOM 741 O O . ALA A 1 94 ? -21.712 2.592 10.679 1.00 87.44 94 ALA A O 1
ATOM 742 N N . ASP A 1 95 ? -20.852 4.253 9.443 1.00 88.31 95 ASP A N 1
ATOM 743 C CA . ASP A 1 95 ? -21.925 4.292 8.440 1.00 88.31 95 ASP A CA 1
ATOM 744 C C . ASP A 1 95 ? -21.809 3.186 7.371 1.00 88.31 95 ASP A C 1
ATOM 746 O O . ASP A 1 95 ? -22.673 3.049 6.506 1.00 88.31 95 ASP A O 1
ATOM 750 N N . GLY A 1 96 ? -20.751 2.374 7.438 1.00 87.06 9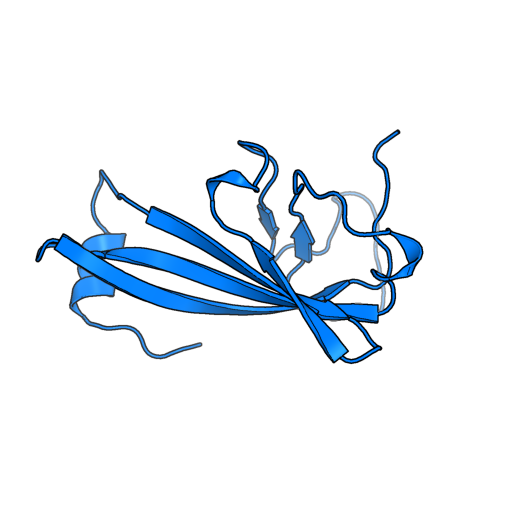6 GLY A N 1
ATOM 751 C CA . GLY A 1 96 ? -20.469 1.290 6.510 1.00 87.06 96 GLY A CA 1
ATOM 752 C C . GLY A 1 96 ? -19.676 1.694 5.267 1.00 87.06 96 GLY A C 1
ATOM 753 O O . GLY A 1 96 ? -19.293 0.798 4.510 1.00 87.06 96 GLY A O 1
ATOM 754 N N . SER A 1 97 ? -19.401 2.985 5.065 1.00 91.56 97 SER A N 1
ATOM 755 C CA . SER A 1 97 ? -18.529 3.480 3.997 1.00 91.56 97 SER A CA 1
ATOM 756 C C . SER A 1 97 ? -17.050 3.229 4.311 1.00 91.56 97 SER A C 1
ATOM 758 O O . SER A 1 97 ? -16.694 2.874 5.435 1.00 91.56 97 SER A O 1
ATOM 760 N N . TYR A 1 98 ? -16.180 3.384 3.310 1.00 90.88 98 TYR A N 1
ATOM 761 C CA . TYR A 1 98 ? -14.731 3.284 3.486 1.00 90.88 98 TYR A CA 1
ATOM 762 C C . TYR A 1 98 ? -14.068 4.635 3.242 1.00 90.88 98 TYR A C 1
ATOM 764 O O . TYR A 1 98 ? -14.270 5.249 2.193 1.00 90.88 98 TYR A O 1
ATOM 772 N N . GLU A 1 99 ? -13.234 5.066 4.184 1.00 89.50 99 GLU A N 1
ATOM 773 C CA . GLU A 1 99 ? -12.385 6.241 4.014 1.00 89.50 99 GLU A CA 1
ATOM 774 C C . GLU A 1 99 ? -11.005 5.819 3.501 1.00 89.50 99 GLU A C 1
ATOM 776 O O . GLU A 1 99 ? -10.314 5.017 4.136 1.00 89.50 99 GLU A O 1
ATOM 781 N N . LYS A 1 100 ? -10.626 6.354 2.333 1.00 90.88 100 LYS A N 1
ATOM 782 C CA . LYS A 1 100 ? -9.358 6.076 1.649 1.00 90.88 100 LYS A CA 1
ATOM 783 C C . LYS A 1 100 ? -8.292 7.080 2.079 1.00 90.88 100 LYS A C 1
ATOM 785 O O . LYS A 1 100 ? -8.379 8.259 1.742 1.00 90.88 100 LYS A O 1
ATOM 790 N N . ILE A 1 101 ? -7.248 6.595 2.743 1.00 86.38 101 ILE A N 1
ATOM 791 C CA . ILE A 1 101 ? -6.124 7.393 3.232 1.00 86.38 101 ILE A CA 1
ATOM 792 C C . ILE A 1 101 ? -4.865 7.082 2.414 1.00 86.38 101 ILE A C 1
ATOM 794 O O . ILE A 1 101 ? -4.435 5.927 2.380 1.00 86.38 101 ILE A O 1
ATOM 798 N N . PRO A 1 102 ? -4.245 8.077 1.755 1.00 84.62 102 PRO A N 1
ATOM 799 C CA . PRO A 1 102 ? -2.936 7.894 1.140 1.00 84.62 102 PRO A CA 1
ATOM 800 C C . PRO A 1 102 ? -1.867 7.736 2.227 1.00 84.62 102 PRO A C 1
ATOM 802 O O . PRO A 1 102 ? -1.722 8.579 3.112 1.00 84.62 102 PRO A O 1
ATOM 805 N N . MET A 1 103 ? -1.119 6.639 2.157 1.00 80.88 103 MET A N 1
ATOM 806 C CA . MET A 1 103 ? -0.099 6.268 3.145 1.00 80.88 103 MET A CA 1
ATOM 807 C C . MET A 1 103 ? 1.300 6.736 2.752 1.00 80.88 103 MET A C 1
ATOM 809 O O . MET A 1 103 ? 2.194 6.776 3.591 1.00 80.88 103 MET A O 1
ATOM 813 N N . GLY A 1 104 ? 1.470 7.136 1.496 1.00 78.19 104 GLY A N 1
ATOM 814 C CA . GLY A 1 104 ? 2.711 7.680 0.975 1.00 78.19 104 GLY A CA 1
ATOM 815 C C . GLY A 1 104 ? 2.978 7.222 -0.449 1.00 78.19 104 GLY A C 1
ATOM 816 O O . GLY A 1 104 ? 2.266 6.375 -0.996 1.00 78.19 104 GLY A O 1
ATOM 817 N N . ILE A 1 105 ? 4.023 7.814 -1.019 1.00 82.44 105 ILE A N 1
ATOM 818 C CA . ILE A 1 105 ? 4.641 7.381 -2.266 1.00 82.44 105 ILE A CA 1
ATOM 819 C C . ILE A 1 105 ? 6.000 6.815 -1.875 1.00 82.44 105 ILE A C 1
ATOM 821 O O . ILE A 1 105 ? 6.798 7.512 -1.249 1.00 82.44 105 ILE A O 1
ATOM 825 N N . PHE A 1 106 ? 6.225 5.554 -2.207 1.00 79.56 106 PHE A N 1
ATOM 826 C CA . PHE A 1 106 ? 7.461 4.836 -1.948 1.00 79.56 106 PHE A CA 1
ATOM 827 C C . PHE A 1 106 ? 8.176 4.605 -3.270 1.00 79.56 106 PHE A C 1
ATOM 829 O O . PHE A 1 106 ? 7.534 4.359 -4.290 1.00 79.56 106 PHE A O 1
ATOM 836 N N . GLU A 1 107 ? 9.496 4.695 -3.254 1.00 77.88 107 GLU A N 1
ATOM 837 C CA . GLU A 1 107 ? 10.327 4.402 -4.416 1.00 77.88 107 GLU A CA 1
ATOM 838 C C . GLU A 1 107 ? 10.986 3.046 -4.184 1.00 77.88 107 GLU A C 1
ATOM 840 O O . GLU A 1 107 ? 11.609 2.821 -3.145 1.00 77.88 107 GLU A O 1
ATOM 845 N N . ALA A 1 108 ? 10.790 2.121 -5.120 1.00 72.00 108 ALA A N 1
ATOM 846 C CA . ALA A 1 108 ? 11.438 0.821 -5.094 1.00 72.00 108 ALA A CA 1
ATOM 847 C C . ALA A 1 108 ? 12.595 0.834 -6.093 1.00 72.00 108 ALA A C 1
ATOM 849 O O . ALA A 1 108 ? 12.382 0.976 -7.296 1.00 72.00 108 ALA A O 1
ATOM 850 N N . ILE A 1 109 ? 13.812 0.703 -5.561 1.00 65.44 109 ILE A N 1
ATOM 851 C CA . ILE A 1 109 ? 15.054 0.694 -6.345 1.00 65.44 109 ILE A CA 1
ATOM 852 C C . ILE A 1 109 ? 15.304 -0.711 -6.915 1.00 65.44 109 ILE A C 1
ATOM 854 O O . ILE A 1 109 ? 15.736 -0.849 -8.052 1.00 65.44 109 ILE A O 1
ATOM 858 N N . GLU A 1 110 ? 14.966 -1.766 -6.164 1.00 62.97 110 GLU A N 1
ATOM 859 C CA . GLU A 1 110 ? 15.106 -3.152 -6.618 1.00 62.97 110 GLU A CA 1
ATOM 860 C C . GLU A 1 110 ? 14.007 -4.055 -6.029 1.00 62.97 110 GLU A C 1
ATOM 862 O O . GLU A 1 110 ? 13.734 -4.034 -4.827 1.00 62.97 110 GLU A O 1
ATOM 867 N N . ALA A 1 111 ? 13.389 -4.891 -6.869 1.00 62.12 111 ALA A N 1
ATOM 868 C CA . ALA A 1 111 ? 12.467 -5.940 -6.434 1.00 62.12 111 ALA A CA 1
ATOM 869 C C . ALA A 1 111 ? 13.254 -7.215 -6.072 1.00 62.12 111 ALA A C 1
ATOM 871 O O . ALA A 1 111 ? 13.526 -8.062 -6.928 1.00 62.12 111 ALA A O 1
ATOM 872 N N . ASN A 1 112 ? 13.645 -7.347 -4.802 1.00 56.56 112 ASN A N 1
ATOM 873 C CA . ASN A 1 112 ? 14.490 -8.452 -4.342 1.00 56.56 112 ASN A CA 1
ATOM 874 C C . ASN A 1 112 ? 13.717 -9.785 -4.196 1.00 56.56 112 ASN A C 1
ATOM 876 O O . ASN A 1 112 ? 12.551 -9.813 -3.797 1.00 56.56 112 ASN A O 1
ATOM 880 N N . ARG A 1 113 ? 14.389 -10.915 -4.462 1.00 52.75 113 ARG A N 1
ATOM 881 C CA . ARG A 1 113 ? 13.941 -12.250 -4.035 1.00 52.75 113 ARG A CA 1
ATOM 882 C C . ARG A 1 113 ? 14.446 -12.495 -2.615 1.00 52.75 113 ARG A C 1
ATOM 884 O O . ARG A 1 113 ? 15.652 -12.567 -2.409 1.00 52.75 113 ARG A O 1
ATOM 891 N N . LEU A 1 114 ? 13.558 -12.799 -1.672 1.00 44.06 114 LEU A N 1
ATOM 892 C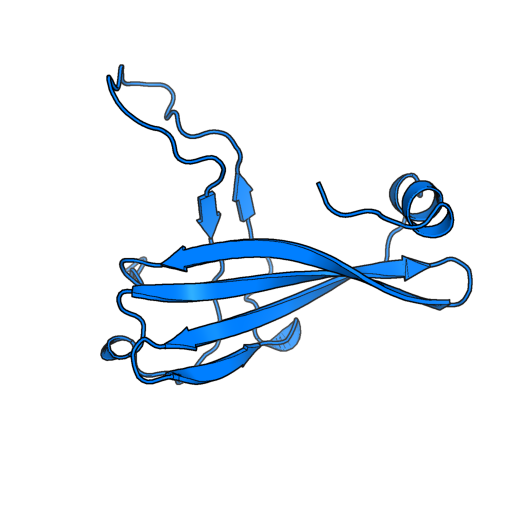 CA . LEU A 1 114 ? 13.942 -13.821 -0.696 1.00 44.06 114 LEU A CA 1
ATOM 893 C C . LEU A 1 114 ? 13.977 -15.145 -1.473 1.00 44.06 114 LEU A C 1
ATOM 895 O O . LEU A 1 114 ? 12.957 -15.569 -2.020 1.00 44.06 114 LEU A O 1
ATOM 899 N N . ALA A 1 115 ? 15.186 -15.681 -1.652 1.00 43.03 115 ALA A N 1
ATOM 900 C CA . ALA A 1 115 ? 15.441 -16.971 -2.289 1.00 43.03 115 ALA A CA 1
ATOM 901 C C . ALA A 1 115 ? 14.945 -18.134 -1.421 1.00 43.03 115 ALA A C 1
ATOM 903 O O . ALA A 1 115 ? 15.039 -18.019 -0.177 1.00 43.03 115 ALA A O 1
#

Secondary structure (DSSP, 8-state):
-----HHHHHHHHSSS--EEEEEEEE-TT--EEEE-STTBPTT--EEE-----TT---S----S-EEE--B-----GGG-TTEEEEEEEEEE-TTS-EEEEEEEEEEES------

Radius of gyration: 16.33 Å; chains: 1; bounding box: 48×32×38 Å

Foldseek 3Di:
DDDDDPQVVVQVPDPDWDKWKKKWKQFPVRDIDIDTRVFWDPPFWDKDQDPDDPDDDDDDDDDRIDITTHGPDPDDQVRLAQIKMWMWMWIQGPVRHTDIDTPDIDTDHHDDDPD

pLDDT: mean 73.63, std 14.75, range [35.19, 91.56]

Sequence (115 aa):
MYPVSNAFLQAVQENTRSYYWTGKITTTGGAVHEFGYEDIVKGSGYISCQCCGNTEIELGTVYAAEMGITLFSQIDRYTLEDVKVELFYHLKLADGSYEKIPMGIFEAIEANRLA

Organism: Blautia hansenii (NCBI:txid1322)